Protein AF-A0A2P5YBT4-F1 (afdb_monomer_lite)

Radius of gyration: 20.41 Å; chains: 1; bounding box: 46×45×70 Å

pLDDT: mean 84.53, std 11.56, range [41.78, 97.25]

InterPro domains:
  IPR004252 Probable transposase, Ptta/En/Spm, plant [PF03004] (4-135)

Sequence (144 aa):
MLRYQWEDAVRFWNSKKGEDRERVGTRSRQKQKFTHTAGSRSFACVAQATETSSGQKVGCLQLFNITHRKKDGTPMTSEAAEIMEKLKDKKAEYEATASTDSSVNFEDIDNRIINEVLGPERYGRVRFQGSGVNPTQYFGSTSH

Foldseek 3Di:
DPPCPVVVVVVCCPDPNVVVVVVVVVVVVVVCQADWPCPPDWLVNVQVVVCVVPVDGAAPLNSLQNGQADPVSHGPDPVSVVLNVQLVVQVVVCVVVCVPPVPDDPNVSSLVSCCVRVNHDDAQDDPSPGPRDGCCNVVNDPDD

Structure (mmCIF, N/CA/C/O backbone):
data_AF-A0A2P5YBT4-F1
#
_entry.id   AF-A0A2P5YBT4-F1
#
loop_
_atom_site.group_PDB
_atom_site.id
_atom_site.type_symbol
_atom_site.label_atom_id
_atom_site.label_alt_id
_atom_site.label_comp_id
_atom_site.label_asym_id
_atom_site.label_entity_id
_atom_site.label_seq_id
_atom_site.pdbx_PDB_ins_code
_atom_site.Cartn_x
_atom_site.Cartn_y
_atom_site.Cartn_z
_atom_site.occupancy
_atom_site.B_iso_or_equiv
_atom_site.auth_seq_id
_atom_site.auth_comp_id
_atom_site.auth_asym_id
_atom_site.auth_atom_id
_atom_site.pdbx_PDB_model_num
ATOM 1 N N . MET A 1 1 ? 2.149 1.966 -42.031 1.00 53.91 1 MET A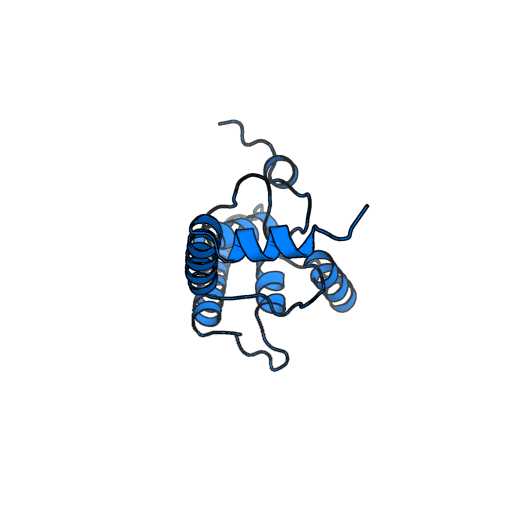 N 1
ATOM 2 C CA . MET A 1 1 ? 3.392 2.605 -41.545 1.00 53.91 1 MET A CA 1
ATOM 3 C C . MET A 1 1 ? 3.742 2.068 -40.144 1.00 53.91 1 MET A C 1
ATOM 5 O O . MET A 1 1 ? 3.718 2.814 -39.183 1.00 53.91 1 MET A O 1
ATOM 9 N N . LEU A 1 2 ? 3.990 0.754 -40.002 1.00 62.59 2 LEU A N 1
ATOM 10 C CA . LEU A 1 2 ? 4.184 0.075 -38.694 1.00 62.59 2 LEU A CA 1
ATOM 11 C C . LEU A 1 2 ? 5.314 -0.979 -38.696 1.00 62.59 2 LEU A C 1
ATOM 13 O O . LEU A 1 2 ? 5.543 -1.639 -37.691 1.00 62.59 2 LEU A O 1
ATOM 17 N N . ARG A 1 3 ? 6.029 -1.173 -39.814 1.00 58.41 3 ARG A N 1
ATOM 18 C CA . ARG A 1 3 ? 6.930 -2.331 -39.983 1.00 58.41 3 ARG A CA 1
ATOM 19 C C . ARG A 1 3 ? 8.278 -2.226 -39.246 1.00 58.41 3 ARG A C 1
ATOM 21 O O . ARG A 1 3 ? 8.943 -3.244 -39.128 1.00 58.41 3 ARG A O 1
ATOM 28 N N . TYR A 1 4 ? 8.627 -1.058 -38.695 1.00 65.88 4 TYR A N 1
ATOM 29 C CA . TYR A 1 4 ? 9.938 -0.797 -38.070 1.00 65.88 4 TYR A CA 1
ATOM 30 C C . TYR A 1 4 ? 9.901 -0.540 -36.550 1.00 65.88 4 TYR A C 1
ATOM 32 O O . TYR A 1 4 ? 10.945 -0.453 -35.917 1.00 65.88 4 TYR A O 1
ATOM 40 N N . GLN A 1 5 ? 8.719 -0.472 -35.922 1.00 78.31 5 GLN A N 1
ATOM 41 C CA . GLN A 1 5 ? 8.618 -0.134 -34.490 1.00 78.31 5 GLN A CA 1
ATOM 42 C C . GLN A 1 5 ? 9.234 -1.191 -33.557 1.00 78.31 5 GLN A C 1
ATOM 44 O O . GLN A 1 5 ? 9.710 -0.859 -32.472 1.00 78.31 5 GLN A O 1
ATOM 49 N N . TRP A 1 6 ? 9.234 -2.465 -33.961 1.00 87.44 6 TRP A N 1
ATOM 50 C CA . TRP A 1 6 ? 9.827 -3.539 -33.162 1.00 87.44 6 TRP A CA 1
ATOM 51 C C . TRP A 1 6 ? 11.361 -3.506 -33.211 1.0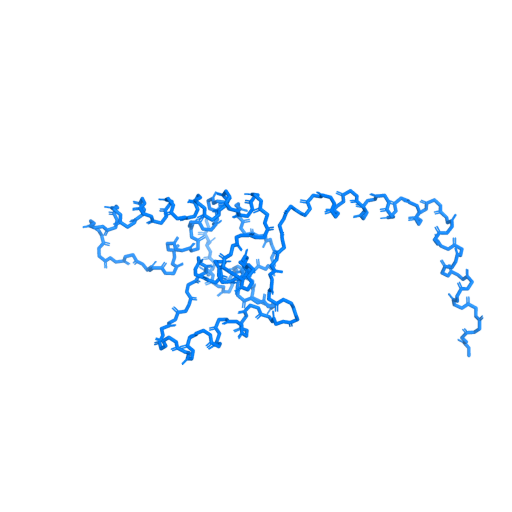0 87.44 6 TRP A C 1
ATOM 53 O O . TRP A 1 6 ? 12.001 -3.772 -32.196 1.00 87.44 6 TRP A O 1
ATOM 63 N N . GLU A 1 7 ? 11.955 -3.119 -34.346 1.00 91.25 7 GLU A N 1
ATOM 64 C CA . GLU A 1 7 ? 13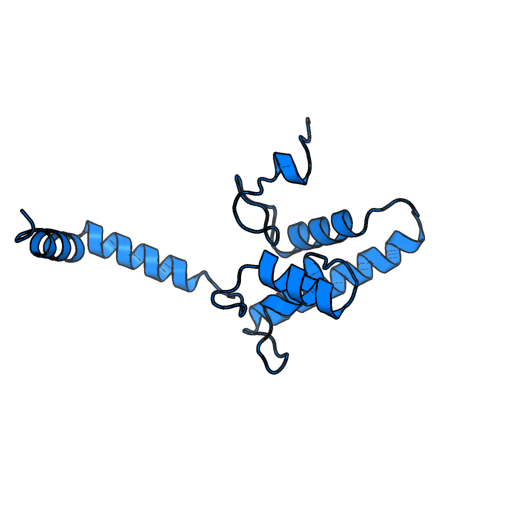.409 -2.983 -34.491 1.00 91.25 7 GLU A CA 1
ATOM 65 C C . GLU A 1 7 ? 13.944 -1.876 -33.579 1.00 91.25 7 GLU A C 1
ATOM 67 O O . GLU A 1 7 ? 14.947 -2.072 -32.894 1.00 91.25 7 GLU A O 1
ATOM 72 N N . ASP A 1 8 ? 13.235 -0.747 -33.501 1.00 90.44 8 ASP A N 1
ATOM 73 C CA . ASP A 1 8 ? 13.582 0.359 -32.606 1.00 90.44 8 ASP A CA 1
ATOM 74 C C . ASP A 1 8 ? 13.470 -0.036 -31.130 1.00 90.44 8 ASP A C 1
ATOM 76 O O . ASP A 1 8 ? 14.338 0.310 -30.324 1.00 90.44 8 ASP A O 1
ATOM 80 N N . ALA A 1 9 ? 12.444 -0.810 -30.763 1.00 90.25 9 ALA A N 1
ATOM 81 C CA . ALA A 1 9 ? 12.309 -1.339 -29.410 1.00 90.25 9 ALA A CA 1
ATOM 82 C C . ALA A 1 9 ? 13.465 -2.290 -29.057 1.00 90.25 9 ALA A C 1
ATOM 84 O O . ALA A 1 9 ? 14.065 -2.156 -27.990 1.00 90.25 9 ALA A O 1
ATOM 85 N N . VAL A 1 10 ? 13.820 -3.211 -29.961 1.00 91.94 10 VAL A N 1
ATOM 86 C CA . VAL A 1 10 ? 14.952 -4.135 -29.776 1.00 91.94 10 VAL A CA 1
ATOM 87 C C . VAL A 1 10 ? 16.267 -3.362 -29.656 1.00 91.94 10 VAL A C 1
ATOM 89 O O . VAL A 1 10 ? 17.041 -3.607 -28.731 1.00 91.94 10 VAL A O 1
ATOM 92 N N . ARG A 1 11 ? 16.507 -2.374 -30.526 1.00 94.25 11 ARG A N 1
ATOM 93 C CA . ARG A 1 11 ? 17.687 -1.497 -30.450 1.00 94.25 11 ARG A CA 1
ATOM 94 C C . ARG A 1 11 ? 17.745 -0.730 -29.131 1.00 94.25 11 ARG A C 1
ATOM 96 O O . ARG A 1 11 ? 18.817 -0.629 -28.541 1.00 94.25 11 ARG A O 1
ATOM 103 N N . PHE A 1 12 ? 16.614 -0.214 -28.649 1.00 93.75 12 PHE A N 1
ATOM 104 C CA . PHE A 1 12 ? 16.550 0.495 -27.373 1.00 93.75 12 PHE A CA 1
ATOM 105 C C . PHE A 1 12 ? 16.910 -0.416 -26.195 1.00 93.75 12 PHE A C 1
ATOM 107 O O . PHE A 1 12 ? 17.738 -0.032 -25.368 1.00 93.75 12 PHE A O 1
ATOM 114 N N . TRP A 1 13 ? 16.327 -1.613 -26.114 1.00 94.06 13 TRP A N 1
ATOM 115 C CA . TRP A 1 13 ? 16.580 -2.529 -24.998 1.00 94.06 13 TRP A CA 1
ATOM 116 C C . TRP A 1 13 ? 17.994 -3.115 -25.011 1.00 94.06 13 TRP A C 1
ATOM 118 O O . TRP A 1 13 ? 18.560 -3.318 -23.944 1.00 94.06 13 TRP A O 1
ATOM 128 N N . ASN A 1 14 ? 18.605 -3.260 -26.190 1.00 94.62 14 ASN A N 1
ATOM 129 C CA . ASN A 1 14 ? 20.017 -3.634 -26.329 1.00 94.62 14 ASN A CA 1
ATOM 130 C C . ASN A 1 14 ? 20.996 -2.462 -26.112 1.00 94.62 14 ASN A C 1
ATOM 132 O O . ASN A 1 14 ? 22.209 -2.656 -26.139 1.00 94.62 14 ASN A O 1
ATOM 136 N N . SER A 1 15 ? 20.504 -1.233 -25.931 1.00 96.25 15 SER A N 1
ATOM 137 C CA . SER A 1 15 ? 21.352 -0.066 -25.669 1.00 96.25 15 SER A CA 1
ATOM 138 C C . SER A 1 15 ? 21.710 0.057 -24.187 1.00 96.25 15 SER A C 1
ATOM 140 O O . SER A 1 15 ? 20.979 -0.411 -23.312 1.00 96.25 15 SER A O 1
ATOM 142 N N . LYS A 1 16 ? 22.767 0.822 -23.879 1.00 97.25 16 LYS A N 1
ATOM 143 C CA . LYS A 1 16 ? 23.143 1.124 -22.487 1.00 97.25 16 LYS A CA 1
ATOM 144 C C . LYS A 1 16 ? 22.006 1.766 -21.688 1.00 97.25 16 LYS A C 1
ATOM 146 O O . LYS A 1 16 ? 21.816 1.472 -20.512 1.00 97.25 16 LYS A O 1
ATOM 151 N N . LYS A 1 17 ? 21.202 2.604 -22.348 1.00 95.31 17 LYS A N 1
ATOM 152 C CA . LYS A 1 17 ? 20.030 3.247 -21.746 1.00 95.31 17 LYS A CA 1
ATOM 153 C C . LYS A 1 17 ? 18.952 2.230 -21.353 1.00 95.31 17 LYS A C 1
ATOM 155 O O . LYS A 1 17 ? 18.288 2.425 -20.335 1.00 95.31 17 LYS A O 1
ATOM 160 N N . GLY A 1 18 ? 18.774 1.171 -22.145 1.00 95.56 18 GLY A N 1
ATOM 161 C CA . GLY A 1 18 ? 17.882 0.054 -21.831 1.00 95.56 18 GLY A CA 1
ATOM 162 C C . GLY A 1 18 ? 18.364 -0.719 -20.604 1.00 95.56 18 GLY A C 1
ATOM 163 O O . GLY A 1 18 ? 17.615 -0.862 -19.638 1.00 95.56 18 GLY A O 1
ATOM 164 N N . GLU A 1 19 ? 19.642 -1.101 -20.599 1.00 95.88 19 GLU A N 1
ATOM 165 C CA . GLU A 1 19 ? 20.295 -1.820 -19.495 1.00 95.88 19 GLU A CA 1
ATOM 166 C C . GLU A 1 19 ? 20.242 -1.032 -18.170 1.00 95.88 19 GLU A C 1
ATOM 168 O O . GLU A 1 19 ? 19.889 -1.562 -17.114 1.00 95.88 19 GLU A O 1
ATOM 173 N N . ASP A 1 20 ? 20.529 0.273 -18.210 1.00 96.94 20 ASP A N 1
ATOM 174 C CA . ASP A 1 20 ? 20.445 1.143 -17.034 1.00 96.94 20 ASP A CA 1
ATOM 175 C C . ASP A 1 20 ? 19.018 1.210 -16.480 1.00 96.94 20 ASP A C 1
ATOM 177 O O . ASP A 1 20 ? 18.810 1.157 -15.262 1.00 96.94 20 ASP A O 1
ATOM 181 N N . ARG A 1 21 ? 18.019 1.286 -17.368 1.00 95.38 21 ARG A N 1
ATOM 182 C CA . ARG A 1 21 ? 16.607 1.314 -16.982 1.00 95.38 21 ARG A CA 1
ATOM 183 C C . ARG A 1 21 ? 16.168 -0.007 -16.357 1.00 95.38 21 ARG A C 1
ATOM 185 O O . ARG A 1 21 ? 15.444 0.016 -15.360 1.00 95.38 21 ARG A O 1
ATOM 192 N N . GLU A 1 22 ? 16.626 -1.135 -16.890 1.00 93.75 22 GLU A N 1
ATOM 193 C CA . GLU A 1 22 ? 16.388 -2.454 -16.306 1.00 93.75 22 GLU A CA 1
ATOM 194 C C . GLU A 1 22 ? 16.996 -2.554 -14.902 1.00 93.75 22 GLU A C 1
ATOM 196 O O . GLU A 1 22 ? 16.290 -2.893 -13.948 1.00 93.75 22 GLU A O 1
ATOM 201 N N . ARG A 1 23 ? 18.270 -2.172 -14.741 1.00 95.69 23 ARG A N 1
ATOM 202 C CA . ARG A 1 23 ? 18.969 -2.188 -13.448 1.00 95.69 23 ARG A CA 1
ATOM 203 C C . ARG A 1 23 ? 18.236 -1.354 -12.397 1.00 95.69 23 ARG A C 1
ATOM 205 O O . ARG A 1 23 ? 18.017 -1.817 -11.273 1.00 95.69 23 ARG A O 1
ATOM 212 N N . VAL A 1 24 ? 17.821 -0.136 -12.754 1.00 95.44 24 VAL A N 1
ATOM 213 C CA . VAL A 1 24 ? 17.029 0.738 -11.871 1.00 95.44 24 VAL A CA 1
ATOM 214 C C . VAL A 1 24 ? 15.677 0.107 -11.538 1.00 95.44 24 VAL A C 1
ATOM 216 O O . VAL A 1 24 ? 15.261 0.139 -10.376 1.00 95.44 24 VAL A O 1
ATOM 219 N N . GLY A 1 25 ? 15.007 -0.496 -12.523 1.00 93.81 25 GLY A N 1
ATOM 220 C CA . GLY A 1 25 ? 13.732 -1.186 -12.338 1.00 93.81 25 GLY A CA 1
ATOM 221 C C . GLY A 1 25 ? 13.842 -2.366 -11.373 1.00 93.81 25 GLY A C 1
ATOM 222 O O . GLY A 1 25 ? 13.040 -2.489 -10.450 1.00 93.81 25 GLY A O 1
ATOM 223 N N . THR A 1 26 ? 14.868 -3.201 -11.519 1.00 92.56 26 THR A N 1
ATOM 224 C CA . THR A 1 26 ? 15.125 -4.349 -10.639 1.00 92.56 26 THR A CA 1
ATOM 225 C C . THR A 1 26 ? 15.476 -3.909 -9.220 1.00 92.56 26 THR A C 1
ATOM 227 O O . THR A 1 26 ? 14.855 -4.390 -8.272 1.00 92.56 26 THR A O 1
ATOM 230 N N . ARG A 1 27 ? 16.361 -2.916 -9.052 1.00 94.44 27 ARG A N 1
ATOM 231 C CA . ARG A 1 27 ? 16.679 -2.354 -7.727 1.00 94.44 27 ARG A CA 1
ATOM 232 C C . ARG A 1 27 ? 15.455 -1.728 -7.054 1.00 94.44 27 ARG A C 1
ATOM 234 O O . ARG A 1 27 ? 15.296 -1.837 -5.843 1.00 94.44 27 ARG A O 1
ATOM 241 N N . SER A 1 28 ? 14.595 -1.062 -7.821 1.00 90.50 28 SER A N 1
ATOM 242 C CA . SER A 1 28 ? 13.355 -0.477 -7.299 1.00 90.50 28 SER A CA 1
ATOM 243 C C . SER A 1 28 ? 12.356 -1.556 -6.882 1.00 90.50 28 SER A C 1
ATOM 245 O O . SER A 1 28 ? 11.801 -1.467 -5.792 1.00 90.50 28 SER A O 1
ATOM 247 N N . ARG A 1 29 ? 12.189 -2.615 -7.689 1.00 86.06 29 ARG A N 1
ATOM 248 C CA . ARG A 1 29 ? 11.337 -3.769 -7.352 1.00 86.06 29 ARG A CA 1
ATOM 249 C C . ARG A 1 29 ? 11.797 -4.474 -6.078 1.00 86.06 29 ARG A C 1
ATOM 251 O O . ARG A 1 29 ? 10.966 -4.766 -5.233 1.00 86.06 29 ARG A O 1
ATOM 258 N N . GLN A 1 30 ? 13.104 -4.659 -5.889 1.00 87.06 30 GLN A N 1
AT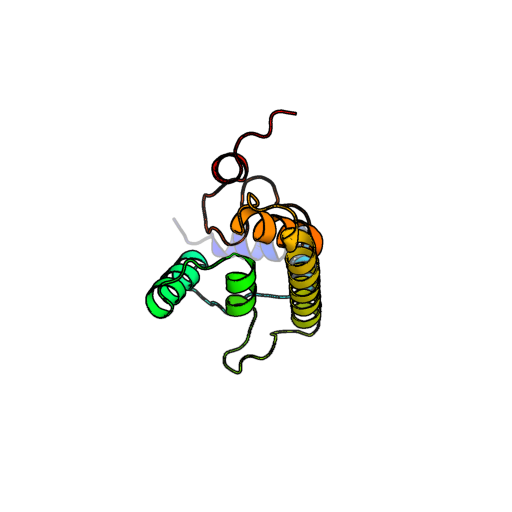OM 259 C CA . GLN A 1 30 ? 13.661 -5.241 -4.658 1.00 87.06 30 GLN A CA 1
ATOM 260 C C . GLN A 1 30 ? 13.365 -4.408 -3.399 1.00 87.06 30 GLN A C 1
ATOM 262 O O . GLN A 1 30 ? 13.318 -4.947 -2.299 1.00 87.06 30 GLN A O 1
ATOM 267 N N . LYS A 1 31 ? 13.159 -3.091 -3.538 1.00 87.00 31 LYS A N 1
ATOM 268 C CA . LYS A 1 31 ? 12.781 -2.215 -2.417 1.00 87.00 31 LYS A CA 1
ATOM 269 C C . LYS A 1 31 ? 11.287 -2.271 -2.085 1.00 87.00 31 LYS A C 1
ATOM 271 O O . LYS A 1 31 ? 10.898 -1.777 -1.028 1.00 87.00 31 LYS A O 1
ATOM 276 N N . GLN A 1 32 ? 10.453 -2.848 -2.951 1.00 84.19 32 GLN A N 1
ATOM 277 C CA . GLN A 1 32 ? 9.030 -3.040 -2.683 1.00 84.19 32 GLN A CA 1
ATOM 278 C C . GLN A 1 32 ? 8.847 -4.249 -1.754 1.00 84.19 32 GLN A C 1
ATOM 280 O O . GLN A 1 32 ? 8.644 -5.369 -2.209 1.00 84.19 32 GLN A O 1
ATOM 285 N N . LYS A 1 33 ? 8.944 -4.016 -0.441 1.00 78.88 33 LYS A N 1
ATOM 286 C CA . LYS A 1 33 ? 8.961 -5.082 0.580 1.00 78.88 33 LYS A CA 1
ATOM 287 C C . LYS A 1 33 ? 7.602 -5.726 0.863 1.00 78.88 33 LYS A C 1
ATOM 289 O O . LYS A 1 33 ? 7.543 -6.854 1.334 1.00 78.88 33 LYS A O 1
ATOM 294 N N . PHE A 1 34 ? 6.508 -5.024 0.587 1.00 81.12 34 PHE A N 1
ATOM 295 C CA . PHE A 1 34 ? 5.158 -5.547 0.775 1.00 81.12 34 PHE A CA 1
ATOM 296 C C . PHE A 1 34 ? 4.229 -5.012 -0.317 1.00 81.12 34 PHE A C 1
ATOM 298 O O . PHE A 1 34 ? 4.374 -3.885 -0.799 1.00 81.12 34 PHE A O 1
ATOM 305 N N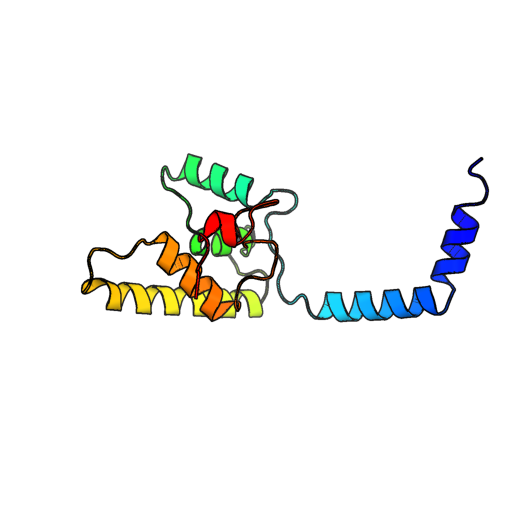 . THR A 1 35 ? 3.294 -5.852 -0.753 1.00 84.75 35 THR A N 1
ATOM 306 C CA . THR A 1 35 ? 2.288 -5.528 -1.771 1.00 84.75 35 THR A CA 1
ATOM 307 C C . THR A 1 35 ? 0.902 -5.820 -1.215 1.00 84.75 35 THR A C 1
ATOM 309 O O . THR A 1 35 ? 0.748 -6.660 -0.328 1.00 84.75 35 THR A O 1
ATOM 312 N N . HIS A 1 36 ? -0.102 -5.099 -1.709 1.00 88.75 36 HIS A N 1
ATOM 313 C CA . HIS A 1 36 ? -1.488 -5.376 -1.359 1.00 88.75 36 HIS A CA 1
ATOM 314 C C . HIS A 1 36 ? -2.001 -6.599 -2.136 1.00 88.75 36 HIS A C 1
ATOM 316 O O . HIS A 1 36 ? -1.565 -6.881 -3.250 1.00 88.75 36 HIS A O 1
ATOM 322 N N . THR A 1 37 ? -2.973 -7.297 -1.562 1.00 89.50 37 THR A N 1
ATOM 323 C CA . THR A 1 37 ? -3.577 -8.540 -2.055 1.00 89.50 37 THR A CA 1
ATOM 324 C C . THR A 1 37 ? -4.934 -8.322 -2.731 1.00 89.50 37 THR A C 1
ATOM 326 O O . THR A 1 37 ? -5.556 -9.279 -3.189 1.00 89.50 37 THR A O 1
ATOM 329 N N . ALA A 1 38 ? -5.386 -7.067 -2.857 1.00 88.12 38 ALA A N 1
ATOM 330 C CA . ALA A 1 38 ? -6.655 -6.713 -3.504 1.00 88.12 38 ALA A CA 1
ATOM 331 C C . ALA A 1 38 ? -6.706 -7.045 -5.015 1.00 88.12 38 ALA A C 1
ATOM 333 O O . ALA A 1 38 ? -7.782 -7.035 -5.619 1.00 88.12 38 ALA A O 1
ATOM 334 N N . GLY A 1 39 ? -5.562 -7.366 -5.630 1.00 87.75 39 GLY A N 1
ATOM 335 C CA . GLY A 1 39 ? -5.471 -7.705 -7.048 1.00 87.75 39 GLY A CA 1
ATOM 336 C C . GLY A 1 39 ? -5.857 -6.521 -7.934 1.00 87.75 39 GLY A C 1
ATOM 337 O O . GLY A 1 39 ? -5.346 -5.420 -7.763 1.00 87.75 39 GLY A O 1
ATOM 338 N N . SER A 1 40 ? -6.770 -6.742 -8.881 1.00 87.81 40 SER A N 1
ATOM 339 C CA . SER A 1 40 ? -7.299 -5.691 -9.763 1.00 87.81 40 SER A CA 1
ATOM 340 C C . SER A 1 40 ? -8.355 -4.799 -9.102 1.00 87.81 40 SER A C 1
ATOM 342 O O . SER A 1 40 ? -8.794 -3.822 -9.711 1.00 87.81 40 SER A O 1
ATOM 344 N N . ARG A 1 41 ? -8.786 -5.106 -7.869 1.00 90.38 41 ARG A N 1
ATOM 345 C CA . ARG A 1 41 ? -9.753 -4.272 -7.149 1.00 90.38 41 ARG A CA 1
ATOM 346 C C . ARG A 1 41 ? -9.057 -3.041 -6.584 1.00 90.38 41 ARG A C 1
ATOM 348 O O . ARG A 1 41 ? -8.060 -3.147 -5.874 1.00 90.38 41 ARG A O 1
ATOM 355 N N . SER A 1 42 ? -9.628 -1.869 -6.851 1.00 88.94 42 SER A N 1
ATOM 356 C CA . SER A 1 42 ? -9.183 -0.630 -6.216 1.00 88.94 42 SER A CA 1
ATOM 357 C C . SER A 1 42 ? -9.482 -0.652 -4.712 1.00 88.94 42 SER A C 1
ATOM 359 O O . SER A 1 42 ? -10.405 -1.332 -4.257 1.00 88.94 42 SER A O 1
ATOM 361 N N . PHE A 1 43 ? -8.737 0.135 -3.934 1.00 89.81 43 PHE A N 1
ATOM 362 C CA . PHE A 1 43 ? -9.006 0.297 -2.503 1.00 89.81 43 PHE A CA 1
ATOM 363 C C . PHE A 1 43 ? -10.407 0.849 -2.225 1.00 89.81 43 PHE A C 1
ATOM 365 O O . PHE A 1 43 ? -11.066 0.344 -1.324 1.00 89.81 43 PHE A O 1
ATOM 372 N N . ALA A 1 44 ? -10.909 1.767 -3.057 1.00 88.69 44 ALA A N 1
ATOM 373 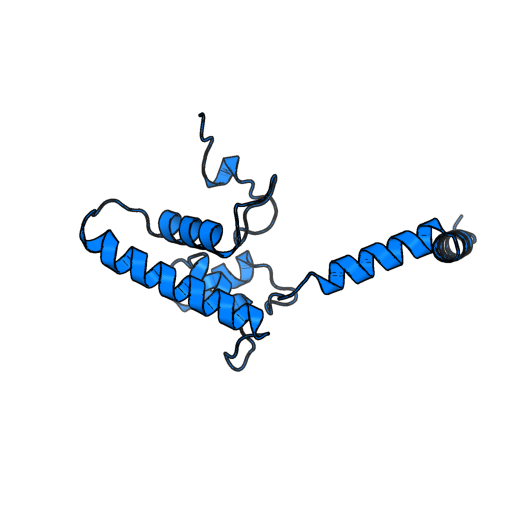C CA . ALA A 1 44 ? -12.284 2.257 -2.965 1.00 88.69 44 ALA A CA 1
ATOM 374 C C . ALA A 1 44 ? -13.313 1.123 -3.135 1.00 88.69 44 ALA A C 1
ATOM 376 O O . ALA A 1 44 ? -14.250 1.012 -2.352 1.00 88.69 44 ALA A O 1
ATOM 377 N N . CYS A 1 45 ? -13.102 0.212 -4.094 1.00 91.50 45 CYS A N 1
ATOM 378 C CA . CYS A 1 45 ? -13.982 -0.945 -4.278 1.00 91.50 45 CYS A CA 1
ATOM 379 C C . CYS A 1 45 ? -13.895 -1.959 -3.126 1.00 91.50 45 CYS A C 1
ATOM 381 O O . CYS A 1 45 ? -14.842 -2.713 -2.901 1.00 91.50 45 CYS A O 1
ATOM 383 N N . VAL A 1 46 ? -12.750 -2.061 -2.445 1.00 92.00 46 VAL A N 1
ATOM 384 C CA . VAL A 1 46 ? -12.604 -2.919 -1.256 1.00 92.00 46 VAL A CA 1
ATOM 385 C C . VAL A 1 46 ? -13.302 -2.285 -0.056 1.00 92.00 46 VAL A C 1
ATOM 387 O O . VAL A 1 46 ? -14.047 -2.986 0.628 1.00 92.00 46 VAL A O 1
ATOM 390 N N . ALA A 1 47 ? -13.114 -0.980 0.155 1.00 91.50 47 ALA A N 1
ATOM 391 C CA . ALA A 1 47 ? -13.785 -0.215 1.199 1.00 91.50 47 ALA A CA 1
ATOM 392 C C . ALA A 1 47 ? -15.305 -0.311 1.038 1.00 91.50 47 ALA A C 1
ATOM 394 O O . ALA A 1 47 ? -15.955 -0.882 1.903 1.00 91.50 47 ALA A O 1
ATOM 395 N N . GLN A 1 48 ? -15.849 0.071 -0.121 1.00 91.75 48 GLN A N 1
ATOM 396 C CA . GLN A 1 48 ? -17.292 0.046 -0.381 1.00 91.75 48 GLN A CA 1
ATOM 397 C C . GLN A 1 48 ? -17.919 -1.337 -0.152 1.00 91.75 48 GLN A C 1
ATOM 399 O O . GLN A 1 48 ? -18.978 -1.451 0.460 1.00 91.75 48 GLN A O 1
ATOM 404 N N . ALA A 1 49 ? -17.278 -2.408 -0.630 1.00 92.81 49 ALA A N 1
ATOM 405 C CA . ALA A 1 49 ? -17.791 -3.762 -0.425 1.00 92.81 49 ALA A CA 1
ATOM 406 C C . ALA A 1 49 ? -17.793 -4.158 1.057 1.00 92.81 49 ALA A C 1
ATOM 408 O O . ALA A 1 49 ? -18.722 -4.813 1.522 1.00 92.81 49 ALA A O 1
ATOM 409 N N . THR A 1 50 ? -16.761 -3.743 1.790 1.00 92.31 50 THR A N 1
ATOM 410 C CA . THR A 1 50 ? -16.652 -3.998 3.226 1.00 92.31 50 THR A CA 1
ATOM 411 C C . THR A 1 50 ? -17.713 -3.202 3.983 1.00 92.31 50 THR A C 1
ATOM 413 O O . THR A 1 50 ? -18.453 -3.804 4.749 1.00 92.31 50 THR A O 1
ATOM 416 N N . GLU A 1 51 ? -17.872 -1.908 3.693 1.00 94.00 51 GLU A N 1
ATOM 417 C CA . GLU A 1 51 ? -18.903 -1.033 4.274 1.00 94.00 51 GLU A CA 1
ATOM 418 C C . GLU A 1 51 ? -20.316 -1.554 4.011 1.00 94.00 51 GLU A C 1
ATOM 420 O O . GLU A 1 51 ? -21.156 -1.561 4.904 1.00 94.00 51 GLU A O 1
ATOM 425 N N . THR A 1 52 ? -20.570 -2.065 2.803 1.00 94.25 52 THR A N 1
ATOM 426 C CA . THR A 1 52 ? -21.861 -2.676 2.448 1.00 94.25 52 THR A CA 1
ATOM 427 C C . THR A 1 52 ? -22.143 -3.920 3.295 1.00 94.25 52 THR A C 1
ATOM 429 O O . THR A 1 52 ? -23.290 -4.179 3.645 1.00 94.25 52 THR A O 1
ATOM 432 N N . SER A 1 53 ? -21.107 -4.693 3.637 1.00 92.06 53 SER A N 1
ATOM 433 C CA . SER A 1 53 ? -21.249 -5.903 4.455 1.00 92.06 53 SER A CA 1
ATOM 434 C C . SER A 1 53 ? -21.285 -5.637 5.964 1.00 92.06 53 SER A C 1
ATOM 436 O O . SER A 1 53 ? -21.979 -6.352 6.680 1.00 92.06 53 SER A O 1
ATOM 438 N N . SER A 1 54 ? -20.550 -4.634 6.455 1.00 91.75 54 SER A N 1
ATOM 439 C CA . SER A 1 54 ? -20.454 -4.300 7.882 1.00 91.75 54 SER A CA 1
ATOM 440 C C . SER A 1 54 ? -21.493 -3.272 8.331 1.00 91.75 54 SER A C 1
ATOM 442 O O . SER A 1 54 ? -21.752 -3.156 9.525 1.00 91.75 54 SER A O 1
ATOM 444 N N . GLY A 1 55 ? -22.049 -2.488 7.402 1.00 90.81 55 GLY A N 1
ATOM 445 C CA . GLY A 1 55 ? -22.883 -1.322 7.700 1.00 90.81 55 GLY A CA 1
ATOM 446 C C . GLY A 1 55 ? -22.114 -0.155 8.334 1.00 90.81 55 GLY A C 1
ATOM 447 O O . GLY A 1 55 ? -22.730 0.805 8.790 1.00 90.81 55 GLY A O 1
ATOM 448 N N . GLN A 1 56 ? -20.782 -0.229 8.390 1.00 89.12 56 GLN A N 1
ATOM 449 C CA . GLN A 1 56 ? -19.914 0.753 9.041 1.00 89.12 56 GLN A CA 1
ATOM 450 C C . GLN A 1 56 ? -18.854 1.254 8.071 1.00 89.12 56 GLN A C 1
ATOM 452 O O . GLN A 1 56 ? -18.305 0.463 7.305 1.00 89.12 56 GLN A O 1
ATOM 457 N N . LYS A 1 57 ? -18.534 2.550 8.157 1.00 87.12 57 LYS A N 1
ATOM 458 C CA . LYS A 1 57 ? -17.468 3.178 7.372 1.00 87.12 57 LYS A CA 1
ATOM 459 C C . LYS A 1 57 ? -16.118 2.524 7.670 1.00 87.12 57 LYS A C 1
ATOM 461 O O . LYS A 1 57 ? -15.807 2.236 8.826 1.00 87.12 57 LYS A O 1
ATOM 466 N N . VAL A 1 58 ? -15.321 2.292 6.631 1.00 88.31 58 VAL A N 1
ATOM 467 C CA . VAL A 1 58 ? -14.034 1.600 6.760 1.00 88.31 58 VAL A CA 1
ATOM 468 C C . VAL A 1 58 ? -12.902 2.613 6.877 1.00 88.31 58 VAL A C 1
ATOM 470 O O . VAL A 1 58 ? -12.560 3.298 5.914 1.00 88.31 58 VAL A O 1
ATOM 473 N N . GLY A 1 59 ? -12.281 2.655 8.057 1.00 88.81 59 GLY A N 1
ATOM 474 C CA . GLY A 1 59 ? -11.087 3.462 8.314 1.00 88.81 59 GLY A CA 1
ATOM 475 C C . GLY A 1 59 ? -9.856 2.964 7.550 1.00 88.81 59 GLY A C 1
ATOM 476 O O . GLY A 1 59 ? -9.785 1.809 7.105 1.00 88.81 59 GLY A O 1
ATOM 477 N N . CYS A 1 60 ? -8.842 3.818 7.401 1.00 89.38 60 CYS A N 1
ATOM 478 C CA . CYS A 1 60 ? -7.650 3.479 6.623 1.00 89.38 60 CYS A CA 1
ATOM 479 C C . CYS A 1 60 ? -6.806 2.371 7.283 1.00 89.38 60 CYS A C 1
ATOM 481 O O . CYS A 1 60 ? -6.238 1.542 6.565 1.00 89.38 60 CYS A O 1
ATOM 483 N N . LEU A 1 61 ? -6.807 2.259 8.621 1.00 91.00 61 LEU A N 1
ATOM 484 C CA . LEU A 1 61 ? -6.175 1.141 9.336 1.00 91.00 61 LEU A CA 1
ATOM 485 C C . LEU A 1 61 ? -6.867 -0.192 9.039 1.00 91.00 61 LEU A C 1
ATOM 487 O O . LEU A 1 61 ? -6.216 -1.217 8.805 1.00 91.00 61 LEU A O 1
ATOM 491 N N . GLN A 1 62 ? -8.200 -0.193 9.030 1.00 91.38 62 GLN A N 1
ATOM 492 C CA . GLN A 1 62 ? -8.980 -1.381 8.699 1.00 91.38 62 GLN A CA 1
ATOM 493 C C . GLN A 1 62 ? -8.767 -1.771 7.234 1.00 91.38 62 GLN A C 1
ATOM 495 O O . GLN A 1 62 ? -8.529 -2.945 6.936 1.00 91.38 62 GLN A O 1
ATOM 500 N N . LEU A 1 63 ? -8.760 -0.792 6.325 1.00 92.31 63 LEU A N 1
ATOM 501 C CA . LEU A 1 63 ? -8.502 -1.037 4.911 1.00 92.31 63 LEU A CA 1
ATOM 502 C C . LEU A 1 63 ? -7.096 -1.597 4.677 1.00 92.31 63 LEU A C 1
ATOM 504 O O . LEU A 1 63 ? -6.937 -2.520 3.876 1.00 92.31 63 LEU A O 1
ATOM 508 N N . PHE A 1 64 ? -6.080 -1.107 5.395 1.00 91.81 64 PHE A N 1
ATOM 509 C CA . PHE A 1 64 ? -4.727 -1.664 5.343 1.00 91.81 64 PHE A CA 1
ATOM 510 C C . PHE A 1 64 ? -4.720 -3.143 5.744 1.00 91.81 64 PHE A C 1
ATOM 512 O O . PHE A 1 64 ? -4.198 -3.974 4.999 1.00 91.81 64 PHE A O 1
ATOM 519 N N . ASN A 1 65 ? -5.366 -3.487 6.862 1.00 91.56 65 ASN A N 1
ATOM 520 C CA . ASN A 1 65 ? -5.466 -4.868 7.336 1.00 91.56 65 ASN A CA 1
ATOM 521 C C . ASN A 1 65 ? -6.137 -5.797 6.317 1.00 91.56 65 ASN A C 1
ATOM 523 O O . ASN A 1 65 ? -5.620 -6.878 6.045 1.00 91.56 65 ASN A O 1
ATOM 527 N N . ILE A 1 66 ? -7.253 -5.371 5.721 1.00 91.38 66 ILE A N 1
ATOM 528 C CA . ILE A 1 66 ? -7.978 -6.163 4.715 1.00 91.38 66 ILE A CA 1
ATOM 529 C C . ILE A 1 66 ? -7.120 -6.363 3.463 1.00 91.38 66 ILE A C 1
ATOM 531 O O . ILE A 1 66 ? -7.052 -7.457 2.910 1.00 91.38 66 ILE A O 1
ATOM 535 N N . THR A 1 67 ? -6.449 -5.304 3.014 1.00 91.56 67 THR A N 1
ATOM 536 C CA . THR A 1 67 ? -5.732 -5.294 1.733 1.00 91.56 67 THR A CA 1
ATOM 537 C C . THR A 1 67 ? -4.325 -5.872 1.798 1.00 91.56 67 THR A C 1
ATOM 539 O O . THR A 1 67 ? -3.738 -6.074 0.745 1.00 91.56 67 THR A O 1
ATOM 542 N N . HIS A 1 68 ? -3.764 -6.140 2.977 1.00 91.31 68 HIS A N 1
ATOM 543 C CA . HIS A 1 68 ? -2.405 -6.687 3.126 1.00 91.31 68 HIS A CA 1
ATOM 544 C C . HIS A 1 68 ? -2.386 -8.083 3.770 1.00 91.31 68 HIS A C 1
ATOM 546 O O . HIS A 1 68 ? -1.319 -8.603 4.112 1.00 91.31 68 HIS A O 1
ATOM 552 N N . ARG A 1 69 ? -3.560 -8.711 3.906 1.00 90.88 69 ARG A N 1
ATOM 553 C CA . ARG A 1 69 ? -3.719 -10.109 4.318 1.00 90.88 69 ARG A CA 1
ATOM 554 C C . ARG A 1 69 ? -3.984 -11.011 3.121 1.00 90.88 69 ARG A C 1
ATOM 556 O O . ARG A 1 69 ? -4.621 -10.620 2.143 1.00 90.88 69 ARG A O 1
ATOM 563 N N . LYS A 1 70 ? -3.500 -12.244 3.204 1.00 89.81 70 LYS A N 1
ATOM 564 C CA . LYS A 1 70 ? -3.870 -13.326 2.289 1.00 89.81 70 LYS A CA 1
ATOM 565 C C . LYS A 1 70 ? -5.306 -13.780 2.571 1.00 89.81 70 LYS A C 1
ATOM 567 O O . LYS A 1 70 ? -5.912 -13.410 3.574 1.00 89.81 70 LYS A O 1
ATOM 572 N N . LYS A 1 71 ? -5.843 -14.633 1.694 1.00 86.44 71 LYS A N 1
ATOM 573 C CA . LYS A 1 71 ? -7.190 -15.212 1.853 1.00 86.44 71 LYS A CA 1
ATOM 574 C C . LYS A 1 71 ? -7.344 -16.059 3.123 1.00 86.44 71 LYS A C 1
ATOM 576 O O . LYS A 1 71 ? -8.448 -16.165 3.634 1.00 86.44 71 LYS A O 1
ATOM 581 N N . ASP A 1 72 ? -6.251 -16.635 3.619 1.00 88.44 72 ASP A N 1
ATOM 582 C CA . ASP A 1 72 ? -6.196 -17.388 4.881 1.00 88.44 72 ASP A CA 1
ATOM 583 C C . ASP A 1 72 ? -6.106 -16.482 6.129 1.00 88.44 72 ASP A C 1
ATOM 585 O O . ASP A 1 72 ? -6.067 -16.972 7.254 1.00 88.44 72 ASP A O 1
ATOM 589 N N . GLY A 1 73 ? -6.065 -15.158 5.945 1.00 86.31 73 GLY A N 1
ATOM 590 C CA . GLY A 1 73 ? -5.962 -14.173 7.017 1.00 86.31 73 GLY A CA 1
ATOM 591 C C . GLY A 1 73 ? -4.536 -13.892 7.495 1.00 86.31 73 GLY A C 1
ATOM 592 O O . GLY A 1 73 ? -4.362 -12.981 8.308 1.00 86.31 73 GLY A O 1
ATOM 593 N N . THR A 1 74 ? -3.520 -14.599 6.994 1.00 89.38 74 THR A N 1
ATOM 594 C CA . THR A 1 74 ? -2.118 -14.366 7.366 1.00 89.38 74 THR A CA 1
ATOM 595 C C . THR A 1 74 ? -1.528 -13.145 6.644 1.00 89.38 74 THR A C 1
ATOM 597 O O . THR A 1 74 ? -1.969 -12.799 5.540 1.00 89.38 74 THR A O 1
ATOM 600 N N . PRO A 1 75 ? -0.531 -12.457 7.233 1.00 88.56 75 PRO A N 1
ATOM 601 C CA . PRO A 1 75 ? 0.195 -11.390 6.549 1.00 88.56 75 PRO A CA 1
ATOM 602 C C . PRO A 1 75 ? 0.917 -11.896 5.294 1.00 88.56 75 PRO A C 1
ATOM 604 O O . PRO A 1 75 ? 1.363 -13.044 5.223 1.00 88.56 75 PRO A O 1
ATOM 607 N N . MET A 1 76 ? 1.057 -11.027 4.288 1.00 85.38 76 MET A N 1
ATOM 608 C CA . MET A 1 76 ? 1.720 -11.403 3.034 1.00 85.38 76 MET A CA 1
ATOM 609 C C . MET A 1 76 ? 3.217 -11.707 3.219 1.00 85.38 76 MET A C 1
ATOM 611 O O . MET A 1 76 ? 3.720 -12.675 2.646 1.00 85.38 76 MET A O 1
ATOM 615 N N . THR A 1 77 ? 3.905 -10.896 4.024 1.00 89.06 77 THR A N 1
ATOM 616 C CA . THR A 1 77 ? 5.339 -10.992 4.340 1.00 89.06 77 THR A CA 1
ATOM 617 C C . THR A 1 77 ? 5.575 -10.699 5.824 1.00 89.06 77 THR A C 1
ATOM 619 O O . THR A 1 77 ? 4.685 -10.170 6.498 1.00 89.06 77 THR A O 1
ATOM 622 N N . SER A 1 78 ? 6.766 -11.015 6.338 1.00 89.81 78 SER A N 1
ATOM 623 C CA . SER A 1 78 ? 7.166 -10.661 7.707 1.00 89.81 78 SER A CA 1
ATOM 624 C C . SER A 1 78 ? 7.152 -9.149 7.927 1.00 89.81 78 SER A C 1
ATOM 626 O O . SER A 1 78 ? 6.652 -8.689 8.944 1.00 89.81 78 SER A O 1
ATOM 628 N N . GLU A 1 79 ? 7.580 -8.353 6.946 1.00 90.06 79 GLU A N 1
ATOM 629 C CA . GLU A 1 79 ? 7.548 -6.891 7.052 1.00 90.06 79 GLU A CA 1
ATOM 630 C C . GLU A 1 79 ? 6.118 -6.349 7.113 1.00 90.06 79 GLU A C 1
ATOM 632 O O . GLU A 1 79 ? 5.848 -5.389 7.832 1.00 90.06 79 GLU A O 1
ATOM 637 N N . ALA A 1 80 ? 5.181 -6.959 6.379 1.00 88.94 80 ALA A N 1
ATOM 638 C CA . ALA A 1 80 ? 3.772 -6.599 6.493 1.00 88.94 80 ALA A CA 1
ATOM 639 C C . ALA A 1 80 ? 3.226 -6.936 7.889 1.00 88.94 80 ALA A C 1
ATOM 641 O O . ALA A 1 80 ? 2.451 -6.154 8.433 1.00 88.94 80 ALA A O 1
ATOM 642 N N . ALA A 1 81 ? 3.653 -8.060 8.476 1.00 92.25 81 ALA A N 1
ATOM 643 C CA . ALA A 1 81 ? 3.288 -8.437 9.839 1.00 92.25 81 ALA A CA 1
ATOM 644 C C . ALA A 1 81 ? 3.810 -7.420 10.867 1.00 92.25 81 ALA A C 1
ATOM 646 O O . ALA A 1 81 ? 3.024 -6.925 11.669 1.00 92.25 81 ALA A O 1
ATOM 647 N N . GLU A 1 82 ? 5.087 -7.032 10.777 1.00 93.62 82 GLU A N 1
ATOM 648 C CA . GLU A 1 82 ? 5.692 -6.012 11.648 1.00 93.62 82 GLU A CA 1
ATOM 649 C C . GLU A 1 82 ? 4.968 -4.663 11.549 1.00 93.62 82 GLU A C 1
ATOM 651 O O . GLU A 1 82 ? 4.753 -3.979 12.547 1.00 93.62 82 GLU A O 1
ATOM 656 N N . ILE A 1 83 ? 4.581 -4.256 10.337 1.00 92.75 83 ILE A N 1
ATOM 657 C CA . ILE A 1 83 ? 3.821 -3.019 10.132 1.00 92.75 83 ILE A CA 1
ATOM 658 C C . ILE A 1 83 ? 2.426 -3.136 10.750 1.00 92.75 83 ILE A C 1
ATOM 660 O O . ILE A 1 83 ? 1.985 -2.205 11.417 1.00 92.75 83 ILE A O 1
ATOM 664 N N . MET A 1 84 ? 1.726 -4.255 10.545 1.00 92.69 84 MET A N 1
ATOM 665 C CA . MET A 1 84 ? 0.403 -4.480 11.138 1.00 92.69 84 MET A CA 1
ATOM 666 C C . MET A 1 84 ? 0.446 -4.445 12.666 1.00 92.69 84 MET A C 1
ATOM 668 O O . MET A 1 84 ? -0.456 -3.877 13.278 1.00 92.69 84 MET A O 1
ATOM 672 N N . GLU A 1 85 ? 1.484 -5.022 13.270 1.00 94.62 85 GLU A N 1
ATOM 673 C CA . GLU A 1 85 ? 1.707 -4.987 14.715 1.00 94.62 85 GLU A CA 1
ATOM 674 C C . GLU A 1 85 ? 1.922 -3.550 15.200 1.00 94.62 85 GLU A C 1
ATOM 676 O O . GLU A 1 85 ? 1.155 -3.071 16.031 1.00 94.62 85 GLU A O 1
ATOM 681 N N . LYS A 1 86 ? 2.831 -2.794 14.567 1.00 95.06 86 LYS A N 1
ATOM 682 C CA . LYS A 1 86 ? 3.057 -1.373 14.890 1.00 95.06 86 LYS A CA 1
ATOM 683 C C . LYS A 1 86 ? 1.794 -0.521 14.775 1.00 95.06 86 LYS A C 1
ATOM 685 O O . LYS A 1 86 ? 1.561 0.346 15.612 1.00 95.06 86 LYS A O 1
ATOM 690 N N . LEU A 1 87 ? 0.982 -0.747 13.740 1.00 94.00 87 LEU A N 1
ATOM 691 C CA . LEU A 1 87 ? -0.294 -0.047 13.565 1.00 94.00 87 LEU A CA 1
ATOM 692 C C . LEU A 1 87 ? -1.282 -0.393 14.686 1.00 94.00 87 LEU A C 1
ATOM 694 O O . LEU A 1 87 ? -1.992 0.489 15.164 1.00 94.00 87 LEU A O 1
ATOM 698 N N . LYS A 1 88 ? -1.328 -1.660 15.110 1.00 92.69 88 LYS A N 1
ATOM 699 C CA . LYS A 1 88 ? -2.194 -2.121 16.200 1.00 92.69 88 LYS A CA 1
ATOM 700 C C . LYS A 1 88 ? -1.766 -1.528 17.544 1.00 92.69 88 LYS A C 1
ATOM 702 O O . LYS A 1 88 ? -2.624 -1.036 18.272 1.00 92.69 88 LYS A O 1
ATOM 707 N N . ASP A 1 89 ? -0.469 -1.530 17.835 1.00 94.25 89 ASP A N 1
ATOM 708 C CA . ASP A 1 89 ? 0.082 -0.981 19.076 1.00 94.25 89 ASP A CA 1
ATOM 709 C C . ASP A 1 89 ? -0.178 0.522 19.175 1.00 94.25 89 ASP A C 1
ATOM 711 O O . ASP A 1 89 ? -0.681 1.005 20.188 1.00 94.25 89 ASP A O 1
ATOM 715 N N . LYS A 1 90 ? 0.067 1.257 18.082 1.00 93.12 90 LYS A N 1
ATOM 716 C CA . LYS A 1 90 ? -0.228 2.691 18.009 1.00 93.12 90 LYS A CA 1
ATOM 717 C C . LYS A 1 90 ? -1.708 2.985 18.196 1.00 93.12 90 LYS A C 1
ATOM 719 O O . LYS A 1 90 ? -2.061 3.915 18.911 1.00 93.12 90 LYS A O 1
ATOM 724 N N . LYS A 1 91 ? -2.583 2.181 17.593 1.00 91.12 91 LYS A N 1
ATOM 725 C CA . LYS A 1 91 ? -4.025 2.334 17.784 1.00 91.12 91 LYS A CA 1
ATOM 726 C C . LYS A 1 91 ? -4.422 2.171 19.253 1.00 91.12 91 LYS A C 1
ATOM 728 O O . LYS A 1 91 ? -5.163 3.004 19.761 1.00 91.12 91 LYS A O 1
ATOM 733 N N . ALA A 1 92 ? -3.889 1.162 19.941 1.00 90.69 92 ALA A N 1
ATOM 734 C CA . ALA A 1 92 ? -4.154 0.950 21.363 1.00 90.69 92 ALA A CA 1
ATOM 735 C C . ALA A 1 92 ? -3.619 2.100 22.243 1.00 90.69 92 ALA A C 1
ATOM 737 O O . ALA A 1 92 ? -4.292 2.517 23.182 1.00 90.69 92 ALA A O 1
ATOM 738 N N . GLU A 1 93 ? -2.443 2.648 21.918 1.00 90.00 93 GLU A N 1
ATOM 739 C CA . GLU A 1 93 ? -1.867 3.829 22.584 1.00 90.00 93 GLU A CA 1
ATOM 740 C C . GLU A 1 93 ? -2.785 5.060 22.452 1.00 90.00 93 GLU A C 1
ATOM 742 O O . GLU A 1 93 ? -3.070 5.751 23.435 1.00 90.00 93 GLU A O 1
ATOM 747 N N . TYR A 1 94 ? -3.301 5.315 21.246 1.00 85.94 94 TYR A N 1
ATOM 748 C CA . TYR A 1 94 ? -4.246 6.405 21.002 1.00 85.94 94 TYR A CA 1
ATOM 749 C C . TYR A 1 94 ? -5.610 6.166 21.661 1.00 85.94 94 TYR A C 1
ATOM 751 O O . TYR A 1 94 ? -6.174 7.098 22.221 1.00 85.94 94 TYR A O 1
ATOM 759 N N . GLU A 1 95 ? -6.135 4.940 21.664 1.00 84.25 95 GLU A N 1
ATOM 760 C CA . GLU A 1 95 ? -7.396 4.614 22.351 1.00 84.25 95 GLU A CA 1
ATOM 761 C C . GLU A 1 95 ? -7.280 4.801 23.875 1.00 84.25 95 GLU A C 1
ATOM 763 O O . GLU A 1 95 ? -8.194 5.336 24.503 1.00 84.25 95 GLU A O 1
ATOM 768 N N . ALA A 1 96 ? -6.136 4.444 24.470 1.00 83.06 96 ALA A N 1
ATOM 769 C CA . ALA A 1 96 ? -5.870 4.662 25.893 1.00 83.06 96 ALA A CA 1
ATOM 770 C C . ALA A 1 96 ? -5.781 6.154 26.266 1.00 83.06 96 ALA A C 1
ATOM 772 O O . ALA A 1 96 ? -6.189 6.544 27.360 1.00 83.06 96 ALA A O 1
ATOM 773 N N . THR A 1 97 ? -5.270 7.000 25.366 1.00 74.25 97 THR A N 1
ATOM 774 C CA . THR A 1 97 ? -5.120 8.449 25.601 1.00 74.25 97 THR A CA 1
ATOM 775 C C . THR A 1 97 ? -6.385 9.245 25.258 1.00 74.25 97 THR A C 1
ATOM 777 O O . THR A 1 97 ? -6.723 10.197 25.966 1.00 74.25 97 THR A O 1
ATOM 780 N N . ALA A 1 98 ? -7.142 8.817 24.242 1.00 63.09 98 ALA A N 1
ATOM 781 C CA . ALA A 1 98 ? -8.405 9.423 23.807 1.00 63.09 98 ALA A CA 1
ATOM 782 C C . ALA A 1 98 ? -9.533 9.323 24.848 1.00 63.09 98 ALA A C 1
ATOM 784 O O . ALA A 1 98 ? -10.520 10.047 24.748 1.00 63.09 98 ALA A O 1
ATOM 785 N N . SER A 1 99 ? -9.363 8.521 25.908 1.00 57.91 99 SER A N 1
ATOM 786 C CA . SER A 1 99 ? -10.253 8.511 27.079 1.00 57.91 99 SER A CA 1
ATOM 787 C C . SER A 1 99 ? -10.341 9.867 27.817 1.00 57.91 99 SER A C 1
ATOM 789 O O . SER A 1 99 ? -11.104 9.974 28.776 1.00 57.91 99 SER A O 1
ATOM 791 N N . THR A 1 100 ? -9.584 10.889 27.393 1.00 56.88 100 THR A N 1
ATOM 792 C CA . THR A 1 100 ? -9.495 12.209 28.045 1.00 56.88 100 THR A CA 1
ATOM 793 C C . THR A 1 100 ? -10.112 13.359 27.228 1.00 56.88 100 THR A C 1
ATOM 795 O O . THR A 1 100 ? -10.472 14.369 27.822 1.00 56.88 100 THR A O 1
ATOM 798 N N . ASP A 1 101 ? -10.295 13.228 25.904 1.00 53.38 101 ASP A N 1
ATOM 799 C CA . ASP A 1 101 ? -10.740 14.341 25.042 1.00 53.38 101 ASP A CA 1
ATOM 800 C C . ASP A 1 101 ? -11.816 13.884 24.037 1.00 53.38 101 ASP A C 1
ATOM 802 O O . ASP A 1 101 ? -11.553 13.173 23.070 1.00 53.38 101 ASP A O 1
ATOM 806 N N . SER A 1 102 ? -13.069 14.273 24.280 1.00 55.69 102 SER A N 1
ATOM 807 C CA . SER A 1 102 ? -14.260 13.740 23.583 1.00 55.69 102 SER A CA 1
ATOM 808 C C . SER A 1 102 ? -14.495 14.262 22.152 1.00 55.69 102 SER A C 1
ATOM 810 O O . SER A 1 102 ? -15.517 13.945 21.546 1.00 55.69 102 SER A O 1
ATOM 812 N N . SER A 1 103 ? -13.575 15.058 21.598 1.00 57.34 103 SER A N 1
ATOM 813 C CA . SER A 1 103 ? -13.746 15.751 20.308 1.00 57.34 103 SER A CA 1
ATOM 814 C C . SER A 1 103 ? -12.887 15.200 19.163 1.00 57.34 103 SER A C 1
ATOM 816 O O . SER A 1 103 ? -12.952 15.719 18.047 1.00 57.34 103 SER A O 1
ATOM 818 N N . VAL A 1 104 ? -12.078 14.163 19.404 1.00 58.31 104 VAL A N 1
ATOM 819 C CA . VAL A 1 104 ? -11.115 13.688 18.403 1.00 58.31 104 VAL A CA 1
ATOM 820 C C . VAL A 1 104 ? -11.809 12.831 17.339 1.00 58.31 104 VAL A C 1
ATOM 822 O O . VAL A 1 104 ? -12.378 11.779 17.626 1.00 58.31 104 VAL A O 1
ATOM 825 N N . ASN A 1 105 ? -11.747 13.276 16.085 1.00 70.81 105 ASN A N 1
ATOM 826 C CA . ASN A 1 105 ? -12.264 12.542 14.934 1.00 70.81 105 ASN A CA 1
ATOM 827 C C . ASN A 1 105 ? -11.433 11.269 14.686 1.00 70.81 105 ASN A C 1
ATOM 829 O O . ASN A 1 105 ? -10.230 11.332 14.435 1.00 70.81 105 ASN A O 1
ATOM 833 N N . PHE A 1 106 ? -12.086 10.108 14.727 1.00 64.38 106 PHE A N 1
ATOM 834 C CA . PHE A 1 106 ? -11.442 8.801 14.573 1.00 64.38 106 PHE A CA 1
ATOM 835 C C . PHE A 1 106 ? -10.699 8.647 13.236 1.00 64.38 106 PHE A C 1
ATOM 837 O O . PHE A 1 106 ? -9.626 8.049 13.191 1.00 64.38 106 PHE A O 1
ATOM 844 N N . GLU A 1 107 ? -11.218 9.232 12.152 1.00 69.44 107 GLU A N 1
ATOM 845 C CA . GLU A 1 107 ? -10.545 9.211 10.848 1.00 69.44 107 GLU A CA 1
ATOM 846 C C . GLU A 1 107 ? -9.220 9.985 10.864 1.00 69.44 107 GLU A C 1
ATOM 848 O O . GLU A 1 107 ? -8.253 9.585 10.211 1.00 69.44 107 GLU A O 1
ATOM 853 N N . ASP A 1 108 ? -9.147 11.063 11.644 1.00 78.62 108 ASP A N 1
ATOM 854 C CA . ASP A 1 108 ? -7.933 11.865 11.785 1.00 78.62 108 ASP A CA 1
ATOM 855 C C . ASP A 1 108 ? -6.875 11.124 12.615 1.00 78.62 108 ASP A C 1
ATOM 857 O O . ASP A 1 108 ? -5.683 11.194 12.300 1.00 78.62 108 ASP A O 1
ATOM 861 N N . ILE A 1 109 ? -7.302 10.335 13.610 1.00 84.44 109 ILE A N 1
ATOM 862 C CA . ILE A 1 109 ? -6.420 9.445 14.384 1.00 84.44 109 ILE A CA 1
ATOM 863 C C . ILE A 1 109 ? -5.842 8.352 13.481 1.00 84.44 109 ILE A C 1
ATOM 865 O O . ILE A 1 109 ? -4.626 8.169 13.430 1.00 84.44 109 ILE A O 1
ATOM 869 N N . ASP A 1 110 ? -6.696 7.658 12.729 1.00 88.06 110 ASP A N 1
ATOM 870 C CA . ASP A 1 110 ? -6.304 6.593 11.803 1.00 88.06 110 ASP A CA 1
ATOM 871 C C . ASP A 1 110 ? -5.271 7.100 10.773 1.00 88.06 110 ASP A C 1
ATOM 873 O O . ASP A 1 110 ? -4.213 6.490 10.573 1.00 88.06 110 ASP A O 1
ATOM 877 N N . ASN A 1 111 ? -5.525 8.266 10.168 1.00 85.50 111 ASN A N 1
ATOM 878 C CA . ASN A 1 111 ? -4.607 8.900 9.218 1.00 85.50 111 ASN A CA 1
ATOM 879 C C . ASN A 1 111 ? -3.281 9.323 9.869 1.00 85.50 111 ASN A C 1
ATOM 881 O O . ASN A 1 111 ? -2.214 9.171 9.262 1.00 85.50 111 ASN A O 1
ATOM 885 N N . ARG A 1 112 ? -3.320 9.819 11.110 1.00 88.31 112 ARG A N 1
ATOM 886 C CA . ARG A 1 112 ? -2.119 10.166 11.877 1.00 88.31 112 ARG A CA 1
ATOM 887 C C . ARG A 1 112 ? -1.265 8.934 12.172 1.00 88.31 112 ARG A C 1
ATOM 889 O O . ARG A 1 112 ? -0.066 8.962 11.900 1.00 88.31 112 ARG A O 1
ATOM 896 N N . ILE A 1 113 ? -1.874 7.840 12.630 1.00 92.06 113 ILE A N 1
ATOM 897 C CA . ILE A 1 113 ? -1.181 6.569 12.896 1.00 92.06 113 ILE A CA 1
ATOM 898 C C . ILE A 1 113 ? -0.518 6.037 11.618 1.00 92.06 113 ILE A C 1
ATOM 900 O O . ILE A 1 113 ? 0.650 5.640 11.637 1.00 92.06 113 ILE A O 1
ATOM 904 N N . ILE A 1 114 ? -1.228 6.069 10.486 1.00 91.00 114 ILE A N 1
ATOM 905 C CA . ILE A 1 114 ? -0.668 5.679 9.186 1.00 91.00 114 ILE A CA 1
ATOM 906 C C . ILE A 1 114 ? 0.570 6.512 8.838 1.00 91.00 114 ILE A C 1
ATOM 908 O O . ILE A 1 114 ? 1.571 5.946 8.394 1.00 91.00 114 ILE A O 1
ATOM 912 N N . ASN A 1 115 ? 0.527 7.830 9.036 1.00 89.75 115 ASN A N 1
ATOM 913 C CA . ASN A 1 115 ? 1.658 8.708 8.742 1.00 89.75 115 ASN A CA 1
ATOM 914 C C . ASN A 1 115 ? 2.851 8.464 9.679 1.00 89.75 115 ASN A C 1
ATOM 916 O O . ASN A 1 115 ? 3.993 8.524 9.226 1.00 89.75 115 ASN A O 1
ATOM 920 N N . GLU A 1 116 ? 2.610 8.148 10.953 1.00 91.88 116 GLU A N 1
ATOM 921 C CA . GLU A 1 116 ? 3.668 7.805 11.912 1.00 91.88 116 GLU A CA 1
ATOM 922 C C . GLU A 1 116 ? 4.366 6.483 11.550 1.00 91.88 116 GLU A C 1
ATOM 924 O O . GLU A 1 116 ? 5.593 6.399 11.594 1.00 91.88 116 GLU A O 1
ATOM 929 N N . VAL A 1 117 ? 3.608 5.456 11.148 1.00 92.19 117 VAL A N 1
ATOM 930 C CA . VAL A 1 117 ? 4.165 4.116 10.880 1.00 92.19 117 VAL A CA 1
ATOM 931 C C . VAL A 1 117 ? 4.725 3.979 9.463 1.00 92.19 117 VAL A C 1
ATOM 933 O O . VAL A 1 117 ? 5.792 3.396 9.267 1.00 92.19 117 VAL A O 1
ATOM 936 N N . LEU A 1 118 ? 4.018 4.492 8.455 1.00 89.75 118 LEU A N 1
ATOM 937 C CA . LEU A 1 118 ? 4.381 4.345 7.040 1.00 89.75 118 LEU A CA 1
ATOM 938 C C . LEU A 1 118 ? 5.081 5.592 6.465 1.00 89.75 118 LEU A C 1
ATOM 940 O O . LEU A 1 118 ? 5.377 5.652 5.263 1.00 89.75 118 LEU A O 1
ATOM 944 N N . GLY A 1 119 ? 5.315 6.601 7.300 1.00 89.50 119 GLY A N 1
ATOM 945 C CA . GLY A 1 119 ? 5.843 7.899 6.902 1.00 89.50 119 GLY A CA 1
ATOM 946 C C . GLY A 1 119 ? 4.789 8.800 6.250 1.00 89.50 119 GLY A C 1
ATOM 947 O O . GLY A 1 119 ? 3.727 8.315 5.835 1.00 89.50 119 GLY A O 1
ATOM 948 N N . PRO A 1 120 ? 5.107 10.100 6.113 1.00 87.12 120 PRO A N 1
ATOM 949 C CA . PRO A 1 120 ? 4.175 11.108 5.633 1.00 87.12 120 PRO A CA 1
ATOM 950 C C . PRO A 1 120 ? 3.700 10.818 4.212 1.00 87.12 120 PRO A C 1
ATOM 952 O O . PRO A 1 120 ? 4.395 10.199 3.391 1.00 87.12 120 PRO A O 1
ATOM 955 N N . GLU A 1 121 ? 2.500 11.305 3.925 1.00 84.94 121 GLU A N 1
ATOM 956 C CA . GLU A 1 121 ? 1.914 11.211 2.602 1.00 84.94 121 GLU A CA 1
ATOM 957 C C . GLU A 1 121 ? 2.763 11.944 1.552 1.00 84.94 121 GLU A C 1
ATOM 959 O O . GLU A 1 121 ? 3.398 12.964 1.829 1.00 84.94 121 GLU A O 1
ATOM 964 N N . ARG A 1 122 ? 2.814 11.404 0.330 1.00 81.56 122 ARG A N 1
ATOM 965 C CA . ARG A 1 122 ? 3.609 12.004 -0.752 1.00 81.56 122 ARG A CA 1
ATOM 966 C C . ARG A 1 122 ? 2.788 13.011 -1.552 1.00 81.56 122 ARG A C 1
ATOM 968 O O . ARG A 1 122 ? 1.564 12.956 -1.605 1.00 81.56 122 ARG A O 1
ATOM 975 N N . TYR A 1 123 ? 3.486 13.917 -2.235 1.00 77.62 123 TYR A N 1
ATOM 976 C CA . TYR A 1 123 ? 2.842 14.913 -3.087 1.00 77.62 123 TYR A CA 1
ATOM 977 C C . TYR A 1 123 ? 1.921 14.266 -4.138 1.00 77.62 123 TYR A C 1
ATOM 979 O O . TYR A 1 123 ? 2.317 13.331 -4.837 1.00 77.62 123 TYR A O 1
ATOM 987 N N . GLY A 1 124 ? 0.701 14.799 -4.254 1.00 74.06 124 GLY A N 1
ATOM 988 C CA . GLY A 1 124 ? -0.255 14.465 -5.312 1.00 74.06 124 GLY A CA 1
ATOM 989 C C . GLY A 1 124 ? -1.115 13.217 -5.090 1.00 74.06 124 GLY A C 1
ATOM 990 O O . GLY A 1 124 ? -1.959 12.933 -5.937 1.00 74.06 124 GLY A O 1
ATOM 991 N N . ARG A 1 125 ? -0.951 12.471 -3.988 1.00 79.00 125 ARG A N 1
ATOM 992 C CA . ARG A 1 125 ? -1.776 11.284 -3.716 1.00 79.00 125 ARG A CA 1
ATOM 993 C C . ARG A 1 125 ? -1.957 11.053 -2.225 1.00 79.00 125 ARG A C 1
ATOM 995 O O . ARG A 1 125 ? -0.976 11.110 -1.511 1.00 79.00 125 ARG A O 1
ATOM 1002 N N . VAL A 1 126 ? -3.169 10.710 -1.794 1.00 81.94 126 VAL A N 1
ATOM 1003 C CA . VAL A 1 126 ? -3.442 10.174 -0.449 1.00 81.94 126 VAL A CA 1
ATOM 1004 C C . VAL A 1 126 ? -3.554 8.650 -0.514 1.00 81.94 126 VAL A C 1
ATOM 1006 O O . VAL A 1 126 ? -4.243 8.101 -1.384 1.00 81.94 126 VAL A O 1
ATOM 1009 N N . ARG A 1 127 ? -2.857 7.929 0.370 1.00 85.81 127 ARG A N 1
ATOM 1010 C CA . ARG A 1 127 ? -2.971 6.469 0.486 1.00 85.81 127 ARG A CA 1
ATOM 1011 C C . ARG A 1 127 ? -4.406 6.090 0.846 1.00 85.81 127 ARG A C 1
ATOM 1013 O O . ARG A 1 127 ? -5.129 6.850 1.474 1.00 85.81 127 ARG A O 1
ATOM 1020 N N . PHE A 1 128 ? -4.818 4.891 0.439 1.00 84.44 128 PHE A N 1
ATOM 1021 C CA . PHE A 1 128 ? -6.112 4.285 0.796 1.00 84.44 128 PHE A CA 1
ATOM 1022 C C . PHE A 1 128 ? -7.377 4.972 0.234 1.00 84.44 128 PHE A C 1
ATOM 1024 O O . PHE A 1 128 ? -8.389 4.297 0.106 1.00 84.44 128 PHE A O 1
ATOM 1031 N N . GLN A 1 129 ? -7.307 6.226 -0.228 1.00 79.81 129 GLN A N 1
ATOM 1032 C CA . GLN A 1 129 ? -8.447 6.971 -0.791 1.00 79.81 129 GLN A CA 1
ATOM 1033 C C . GLN A 1 129 ? -8.733 6.674 -2.276 1.00 79.81 129 GLN A C 1
ATOM 1035 O O . GLN A 1 129 ? -9.835 6.903 -2.766 1.00 79.81 129 GLN A O 1
ATOM 1040 N N . GLY A 1 130 ? -7.757 6.130 -3.013 1.00 71.88 130 GLY A N 1
ATOM 1041 C CA . GLY A 1 130 ? -7.906 5.777 -4.430 1.00 71.88 130 GLY A CA 1
ATOM 1042 C C . GLY A 1 130 ? -7.081 6.655 -5.370 1.00 71.88 130 GLY A C 1
ATOM 1043 O O . GLY A 1 130 ? -5.983 7.093 -5.024 1.00 71.88 130 GLY A O 1
ATOM 1044 N N . SER A 1 131 ? -7.560 6.824 -6.603 1.00 69.38 131 SER A N 1
ATOM 1045 C CA . SER A 1 131 ? -6.916 7.663 -7.622 1.00 69.38 131 SER A CA 1
ATOM 1046 C C . SER A 1 131 ? -7.529 9.064 -7.618 1.00 69.38 131 SER A C 1
ATOM 1048 O O . SER A 1 131 ? -8.745 9.186 -7.534 1.00 69.38 131 SER A O 1
ATOM 1050 N N . GLY A 1 132 ? -6.703 10.108 -7.732 1.00 69.88 132 GLY A N 1
ATOM 1051 C CA . GLY A 1 132 ? -7.156 11.496 -7.904 1.00 69.88 132 GLY A CA 1
ATOM 1052 C C . GLY A 1 132 ? -7.346 12.310 -6.621 1.00 69.88 132 GLY A C 1
ATOM 1053 O O . GLY A 1 132 ? -7.405 13.532 -6.705 1.00 69.88 132 GLY A O 1
ATOM 1054 N N . VAL A 1 133 ? -7.372 11.676 -5.445 1.00 77.88 133 VAL A N 1
ATOM 1055 C CA . VAL A 1 133 ? -7.451 12.390 -4.161 1.00 77.88 133 VAL A CA 1
ATOM 1056 C C . VAL A 1 133 ? -6.069 12.911 -3.779 1.00 77.88 133 VAL A C 1
ATOM 1058 O O . VAL A 1 133 ? -5.143 12.124 -3.548 1.00 77.88 133 VAL A O 1
ATOM 1061 N N . ASN A 1 134 ? -5.926 14.236 -3.719 1.00 77.69 134 ASN A N 1
ATOM 1062 C CA . ASN A 1 134 ? -4.699 14.886 -3.271 1.00 77.69 134 ASN A CA 1
ATOM 1063 C C . ASN A 1 134 ? -4.794 15.317 -1.790 1.00 77.69 134 ASN A C 1
ATOM 1065 O O . ASN A 1 134 ? -5.900 15.511 -1.279 1.00 77.69 134 ASN A O 1
ATOM 1069 N N . PRO A 1 135 ? -3.651 15.471 -1.092 1.00 76.88 135 PRO A N 1
ATOM 1070 C CA . PRO A 1 135 ? -3.648 15.834 0.324 1.00 76.88 135 PRO A CA 1
ATOM 1071 C C . PRO A 1 135 ? -4.397 17.136 0.635 1.00 76.88 135 PRO A C 1
ATOM 1073 O O . PRO A 1 135 ? -5.122 17.185 1.618 1.00 76.88 135 PRO A O 1
ATOM 1076 N N . THR A 1 136 ? -4.290 18.159 -0.217 1.00 78.31 136 THR A N 1
ATOM 1077 C CA . THR A 1 136 ? -4.934 19.467 -0.007 1.00 78.31 136 THR A CA 1
ATOM 1078 C C . THR A 1 136 ? -6.461 19.388 -0.030 1.00 78.31 136 THR A C 1
ATOM 1080 O O . THR A 1 136 ? -7.123 20.069 0.741 1.00 78.31 136 THR A O 1
ATOM 1083 N N . GLN A 1 137 ? -7.036 18.555 -0.897 1.00 76.75 137 GLN A N 1
ATOM 1084 C CA . GLN A 1 137 ? -8.484 18.341 -0.962 1.00 76.75 137 GLN A CA 1
ATOM 1085 C C . GLN A 1 137 ? -8.999 17.506 0.209 1.00 76.75 137 GLN A C 1
ATOM 1087 O O . GLN A 1 137 ? -10.129 17.702 0.641 1.00 76.75 137 GLN A O 1
ATOM 1092 N N . TYR A 1 138 ? -8.189 16.560 0.685 1.00 77.25 138 TYR A N 1
ATOM 1093 C CA . TYR A 1 138 ? -8.609 15.599 1.699 1.00 77.25 138 TYR A CA 1
ATOM 1094 C C . TYR A 1 138 ? -8.417 16.121 3.127 1.00 77.25 138 TYR A C 1
ATOM 1096 O O . TYR A 1 138 ? -9.333 16.041 3.934 1.00 77.25 138 TYR A O 1
ATOM 1104 N N . PHE A 1 139 ? -7.244 16.684 3.426 1.00 76.88 139 PHE A N 1
ATOM 1105 C CA . PHE A 1 139 ? -6.905 17.231 4.743 1.00 76.88 139 PHE A CA 1
ATOM 1106 C C . PHE A 1 139 ? -7.190 18.737 4.859 1.00 76.88 139 PHE A C 1
ATOM 1108 O O . PHE A 1 139 ? -7.115 19.296 5.949 1.00 76.88 139 PHE A O 1
ATOM 1115 N N . GLY A 1 140 ? -7.503 19.405 3.744 1.00 71.50 140 GLY A N 1
ATOM 1116 C CA . GLY A 1 140 ? -7.581 20.861 3.673 1.00 71.50 140 GLY A CA 1
ATOM 1117 C C . GLY A 1 140 ? -6.209 21.519 3.491 1.00 71.50 140 GLY A C 1
ATOM 1118 O O . GLY A 1 140 ? -5.152 20.892 3.598 1.00 71.50 140 GLY A O 1
ATOM 1119 N N . SER A 1 141 ? -6.218 22.815 3.183 1.00 66.38 141 SER A N 1
ATOM 1120 C CA . SER A 1 141 ? -5.000 23.624 3.176 1.00 66.38 141 SER A CA 1
ATOM 1121 C C . SER A 1 141 ? -4.562 23.883 4.614 1.00 66.38 141 SER A C 1
ATOM 1123 O O . SER A 1 141 ? -5.140 24.727 5.296 1.00 66.38 141 SER A O 1
ATOM 1125 N N . THR A 1 142 ? -3.518 23.199 5.076 1.00 55.88 142 THR A N 1
ATOM 1126 C CA . THR A 1 142 ? -2.773 23.638 6.259 1.00 55.88 142 THR A CA 1
ATOM 1127 C C . THR A 1 142 ? -1.919 24.835 5.856 1.00 55.88 142 THR A C 1
ATOM 1129 O O . THR A 1 142 ? -0.782 24.674 5.413 1.00 55.88 142 THR A O 1
ATOM 1132 N N . SER A 1 143 ? -2.494 26.035 5.928 1.00 48.12 143 SER A N 1
ATOM 1133 C CA . SER A 1 143 ? -1.715 27.273 5.904 1.00 48.12 143 SER A CA 1
ATOM 1134 C C . SER A 1 143 ? -0.877 27.303 7.178 1.00 48.12 143 SER A C 1
ATOM 1136 O O . SER A 1 143 ? -1.440 27.315 8.272 1.00 48.12 143 SER A O 1
ATOM 1138 N N . HIS A 1 144 ? 0.443 27.253 7.028 1.00 41.78 144 HIS A N 1
ATOM 1139 C CA . HIS A 1 144 ? 1.392 27.427 8.120 1.00 41.78 144 HIS A CA 1
ATOM 1140 C C . HIS A 1 144 ? 2.040 28.804 8.034 1.00 41.78 144 HIS A C 1
ATOM 1142 O O . HIS A 1 144 ? 2.243 29.275 6.890 1.00 41.78 144 HIS A O 1
#

Organism: Gossypium barbadense (NCBI:txid3634)

Secondary structure (DSSP, 8-state):
--TTHHHHHHHHHTSHHHHHHHHHHHHHHHH-----S-TTS-HHHHHHHHHHHHSS---HHHHHHHHTB-TTS-BSSHHHHHHHHHHHHHHHHHHHHHTT-TT--HHHHHHHHHHHHH-SPPTT--TTT-SS--HHHHH-----